Protein 3BW6 (pdb70)

Foldseek 3Di:
DFKAWFKKFKWFADQVWTATAEMDGDCVVDDPVCPVVVVVCVVVVQRVVSNVDDAQDWDWDDDPQWIWTKHHHPLGMMMIIIIGPPRDDVVVVVVRVVVVVVLCVQAPCVRPVDDPHYDPSSYDPCVVVVNVVPTPD

Structure (mmCIF, N/CA/C/O backbone):
data_3BW6
#
_entry.id   3BW6
#
_cell.length_a   78.890
_cell.length_b   78.890
_cell.length_c   64.660
_cell.angle_alpha   90.00
_cell.angle_beta   90.00
_cell.angle_gamma   120.00
#
_symmetry.space_group_name_H-M   'P 32 2 1'
#
loop_
_entity.id
_entity.type
_entity.pdbx_description
1 polymer 'Synaptobrevin homolog YKT6'
2 non-polymer 'SULFATE ION'
3 water water
#
loop_
_atom_site.group_PDB
_atom_site.id
_atom_site.type_symbol
_atom_site.label_atom_id
_atom_site.label_alt_id
_atom_site.label_comp_id
_atom_site.label_asym_id
_atom_site.label_entity_id
_atom_site.label_seq_id
_atom_site.pdbx_PDB_ins_code
_atom_site.Cartn_x
_atom_site.Cartn_y
_atom_site.Cartn_z
_atom_site.occupancy
_atom_site.B_iso_or_equiv
_atom_site.auth_seq_id
_atom_site.auth_comp_id
_atom_site.auth_asym_id
_atom_site.auth_atom_id
_atom_site.pdbx_PDB_model_num
ATOM 1 N N . MET A 1 3 ? -5.916 21.750 -16.208 1.00 90.96 -1 MET A N 1
ATOM 2 C CA . MET A 1 3 ? -7.344 21.555 -15.818 1.00 91.61 -1 MET A CA 1
ATOM 3 C C . MET A 1 3 ? -7.619 21.797 -14.332 1.00 90.45 -1 MET A C 1
ATOM 4 O O . MET A 1 3 ? -8.092 22.870 -13.949 1.00 90.79 -1 MET A O 1
ATOM 9 N N . ALA A 1 4 ? -7.330 20.792 -13.506 1.00 88.63 0 ALA A N 1
ATOM 10 C CA . ALA A 1 4 ? -7.548 20.874 -12.060 1.00 86.91 0 ALA A CA 1
ATOM 11 C C . ALA A 1 4 ? -6.516 21.783 -11.382 1.00 85.17 0 ALA A C 1
ATOM 12 O O . ALA A 1 4 ? -5.480 21.309 -10.921 1.00 86.14 0 ALA A O 1
ATOM 14 N N . MET A 1 5 ? -6.811 23.082 -11.321 1.00 82.16 1 MET A N 1
ATOM 15 C CA . MET A 1 5 ? -5.917 24.067 -10.705 1.00 78.37 1 MET A CA 1
ATOM 16 C C . MET A 1 5 ? -6.132 24.111 -9.195 1.00 74.96 1 MET A C 1
ATOM 17 O O . MET A 1 5 ? -7.030 24.790 -8.690 1.00 73.04 1 MET A O 1
ATOM 22 N N . ARG A 1 6 ? -5.286 23.371 -8.486 1.00 71.78 2 ARG A N 1
ATOM 23 C CA . ARG A 1 6 ? -5.382 23.243 -7.044 1.00 69.82 2 ARG A CA 1
ATOM 24 C C . ARG A 1 6 ? -4.410 24.119 -6.255 1.00 66.61 2 ARG A C 1
ATOM 25 O O . ARG A 1 6 ? -3.443 24.674 -6.791 1.00 64.06 2 ARG A O 1
ATOM 33 N N . ILE A 1 7 ? -4.709 24.237 -4.967 1.00 62.50 3 ILE A N 1
ATOM 34 C CA . ILE A 1 7 ? -3.917 24.990 -4.017 1.00 59.04 3 ILE A CA 1
ATOM 35 C C . ILE A 1 7 ? -3.560 23.917 -3.017 1.00 57.81 3 ILE A C 1
ATOM 36 O O . ILE A 1 7 ? -4.446 23.291 -2.447 1.00 58.81 3 ILE A O 1
ATOM 41 N N . TYR A 1 8 ? -2.270 23.685 -2.821 1.00 56.77 4 TYR A N 1
ATOM 42 C CA . TYR A 1 8 ? -1.838 22.659 -1.894 1.00 54.16 4 TYR A CA 1
ATOM 43 C C . TYR A 1 8 ? -1.414 23.252 -0.563 1.00 53.54 4 TYR A C 1
ATOM 44 O O . TYR A 1 8 ? -1.336 22.547 0.446 1.00 54.06 4 TYR A O 1
ATOM 53 N N . TYR A 1 9 ? -1.158 24.555 -0.553 1.00 52.06 5 TYR A N 1
ATOM 54 C CA . TYR A 1 9 ? -0.716 25.208 0.670 1.00 49.01 5 TYR A CA 1
ATOM 55 C C . TYR A 1 9 ? -0.909 26.710 0.675 1.00 47.36 5 TYR A C 1
ATOM 56 O O . TYR A 1 9 ? -0.822 27.375 -0.358 1.00 47.18 5 TYR A O 1
ATOM 65 N N . ILE A 1 10 ? -1.167 27.224 1.869 1.00 46.31 6 ILE A N 1
ATOM 66 C CA . ILE A 1 10 ? -1.338 28.643 2.107 1.00 44.77 6 ILE A CA 1
ATOM 67 C C . ILE A 1 10 ? -0.704 28.909 3.467 1.00 44.23 6 ILE A C 1
ATOM 68 O O . ILE A 1 10 ? -0.994 28.205 4.431 1.00 44.12 6 ILE A O 1
ATOM 73 N N . GLY A 1 11 ? 0.162 29.913 3.550 1.00 43.47 7 GLY A N 1
ATOM 74 C CA . GLY A 1 11 ? 0.785 30.214 4.825 1.00 42.68 7 GLY A CA 1
ATOM 75 C C . GLY A 1 11 ? 1.162 31.671 5.038 1.00 41.56 7 GLY A C 1
ATOM 76 O O . GLY A 1 11 ? 1.415 32.413 4.082 1.00 40.38 7 GLY A O 1
ATOM 77 N N . VAL A 1 12 ? 1.188 32.080 6.305 1.00 39.61 8 VAL A N 1
ATOM 78 C CA . VAL A 1 12 ? 1.560 33.445 6.662 1.00 39.95 8 VAL A CA 1
ATOM 79 C C . VAL A 1 12 ? 2.795 33.360 7.529 1.00 40.66 8 VAL A C 1
ATOM 80 O O . VAL A 1 12 ? 2.799 32.677 8.551 1.00 43.47 8 VAL A O 1
ATOM 84 N N . PHE A 1 13 ? 3.841 34.051 7.095 1.00 40.35 9 PHE A N 1
ATOM 85 C CA . PHE A 1 13 ? 5.117 34.060 7.784 1.00 39.60 9 PHE A CA 1
ATOM 86 C C . PHE A 1 13 ? 5.447 35.449 8.259 1.00 40.31 9 PHE A C 1
ATOM 87 O O . PHE A 1 13 ? 4.860 36.426 7.805 1.00 40.51 9 PHE A O 1
ATOM 95 N N . ARG A 1 14 ? 6.386 35.533 9.188 1.00 42.59 10 ARG A N 1
ATOM 96 C CA . ARG A 1 14 ? 6.856 36.828 9.639 1.00 44.81 10 ARG A CA 1
ATOM 97 C C . ARG A 1 14 ? 8.232 36.935 8.991 1.00 46.83 10 ARG A C 1
ATOM 98 O O . ARG A 1 14 ? 9.091 36.080 9.210 1.00 46.18 10 ARG A O 1
ATOM 106 N N . SER A 1 15 ? 8.440 37.956 8.174 1.00 50.15 11 SER A N 1
ATOM 107 C CA . SER A 1 15 ? 9.736 38.115 7.551 1.00 54.91 11 SER A CA 1
ATOM 108 C C . SER A 1 15 ? 10.672 38.452 8.695 1.00 59.10 11 SER A C 1
ATOM 109 O O . SER A 1 15 ? 10.474 39.440 9.408 1.00 59.62 11 SER A O 1
ATOM 112 N N . GLY A 1 16 ? 11.669 37.603 8.893 1.00 63.01 12 GLY A N 1
ATOM 113 C CA . GLY A 1 16 ? 12.615 37.836 9.961 1.00 68.19 12 GLY A CA 1
ATOM 114 C C . GLY A 1 16 ? 13.992 38.002 9.366 1.00 70.15 12 GLY A C 1
ATOM 115 O O . GLY A 1 16 ? 14.130 38.253 8.168 1.00 71.03 12 GLY A O 1
ATOM 116 N N . GLY A 1 17 ? 15.014 37.869 10.204 1.00 71.41 13 GLY A N 1
ATOM 117 C CA . GLY A 1 17 ? 16.374 38.000 9.723 1.00 72.64 13 GLY A CA 1
ATOM 118 C C . GLY A 1 17 ? 16.922 36.653 9.296 1.00 73.22 13 GLY A C 1
ATOM 119 O O . GLY A 1 17 ? 17.139 36.403 8.105 1.00 73.74 13 GLY A O 1
ATOM 120 N N . GLU A 1 18 ? 17.143 35.779 10.271 1.00 72.63 14 GLU A N 1
ATOM 121 C CA . GLU A 1 18 ? 17.671 34.456 9.987 1.00 73.67 14 GLU A CA 1
ATOM 122 C C . GLU A 1 18 ? 16.838 33.839 8.874 1.00 72.24 14 GLU A C 1
ATOM 123 O O . GLU A 1 18 ? 17.317 33.576 7.763 1.00 72.06 14 GLU A O 1
ATOM 129 N N . LYS A 1 19 ? 15.570 33.620 9.187 1.00 69.04 15 LYS A N 1
ATOM 130 C CA . LYS A 1 19 ? 14.658 33.037 8.233 1.00 64.72 15 LYS A CA 1
ATOM 131 C C . LYS A 1 19 ? 13.243 33.292 8.711 1.00 61.13 15 LYS A C 1
ATOM 132 O O . LYS A 1 19 ? 13.016 33.447 9.904 1.00 60.31 15 LYS A O 1
ATOM 138 N N . ALA A 1 20 ? 12.302 33.364 7.777 1.00 57.15 16 ALA A N 1
ATOM 139 C CA . ALA A 1 20 ? 10.906 33.623 8.107 1.00 52.83 16 ALA A CA 1
ATOM 140 C C . ALA A 1 20 ? 10.323 32.592 9.073 1.00 49.68 16 ALA A C 1
ATOM 141 O O . ALA A 1 20 ? 10.690 31.418 9.042 1.00 49.01 16 ALA A O 1
ATOM 143 N N . LEU A 1 21 ? 9.419 33.048 9.935 1.00 48.15 17 LEU A N 1
ATOM 144 C CA . LEU A 1 21 ? 8.752 32.186 10.908 1.00 46.28 17 LEU A CA 1
ATOM 145 C C . LEU A 1 21 ? 7.319 31.939 10.442 1.00 45.64 17 LEU A C 1
ATOM 146 O O . LEU A 1 21 ? 6.543 32.883 10.312 1.00 45.68 17 LEU A O 1
ATOM 151 N N . GLU A 1 22 ? 6.963 30.683 10.193 1.00 45.51 18 GLU A N 1
ATOM 152 C CA . GLU A 1 22 ? 5.602 30.370 9.755 1.00 47.40 18 GLU A CA 1
ATOM 153 C C . GLU A 1 22 ? 4.649 30.588 10.924 1.00 47.96 18 GLU A C 1
ATOM 154 O O . GLU A 1 22 ? 4.746 29.897 11.934 1.00 50.92 18 GLU A O 1
ATOM 160 N N . LEU A 1 23 ? 3.726 31.538 10.805 1.00 46.93 19 LEU A N 1
ATOM 161 C CA . LEU A 1 23 ? 2.803 31.799 11.904 1.00 45.02 19 LEU A CA 1
ATOM 162 C C . LEU A 1 23 ? 1.515 31.017 11.796 1.00 45.54 19 LEU A C 1
ATOM 163 O O . LEU A 1 23 ? 0.948 30.622 12.808 1.00 44.86 19 LEU A O 1
ATOM 168 N N . SER A 1 24 ? 1.051 30.792 10.571 1.00 47.37 20 SER A N 1
ATOM 169 C CA . SER A 1 24 ? -0.209 30.084 10.364 1.00 47.94 20 SER A CA 1
ATOM 170 C C . SER A 1 24 ? -0.189 29.416 9.004 1.00 49.24 20 SER A C 1
ATOM 171 O O . SER A 1 24 ? 0.248 30.010 8.025 1.00 50.04 20 SER A O 1
ATOM 174 N N . GLU A 1 25 ? -0.673 28.182 8.944 1.00 53.47 21 GLU A N 1
ATOM 175 C CA . GLU A 1 25 ? -0.662 27.432 7.699 1.00 56.63 21 GLU A CA 1
ATOM 176 C C . GLU A 1 25 ? -1.803 26.427 7.550 1.00 57.93 21 GLU A C 1
ATOM 177 O O . GLU A 1 25 ? -2.457 26.060 8.527 1.00 59.78 21 GLU A O 1
ATOM 183 N N . VAL A 1 26 ? -2.030 26.001 6.309 1.00 58.71 22 VAL A N 1
ATOM 184 C CA . VAL A 1 26 ? -3.032 24.995 5.954 1.00 58.71 22 VAL A CA 1
ATOM 185 C C . VAL A 1 26 ? -2.596 24.372 4.635 1.00 58.65 22 VAL A C 1
ATOM 186 O O . VAL A 1 26 ? -1.978 25.030 3.797 1.00 56.46 22 VAL A O 1
ATOM 190 N N . LYS A 1 27 ? -2.930 23.102 4.455 1.00 60.75 23 LYS A N 1
ATOM 191 C CA . LYS A 1 27 ? -2.560 22.385 3.245 1.00 63.22 23 LYS A CA 1
ATOM 192 C C . LYS A 1 27 ? -3.729 21.560 2.727 1.00 64.11 23 LYS A C 1
ATOM 193 O O . LYS A 1 27 ? -4.735 21.380 3.409 1.00 63.40 23 LYS A O 1
ATOM 199 N N . ASP A 1 28 ? -3.583 21.062 1.509 1.00 65.78 24 ASP A N 1
ATOM 200 C CA . ASP A 1 28 ? -4.592 20.204 0.916 1.00 67.63 24 ASP A CA 1
ATOM 201 C C . ASP A 1 28 ? -3.827 19.120 0.185 1.00 68.08 24 ASP A C 1
ATOM 202 O O . ASP A 1 28 ? -3.498 19.255 -0.998 1.00 67.44 24 ASP A O 1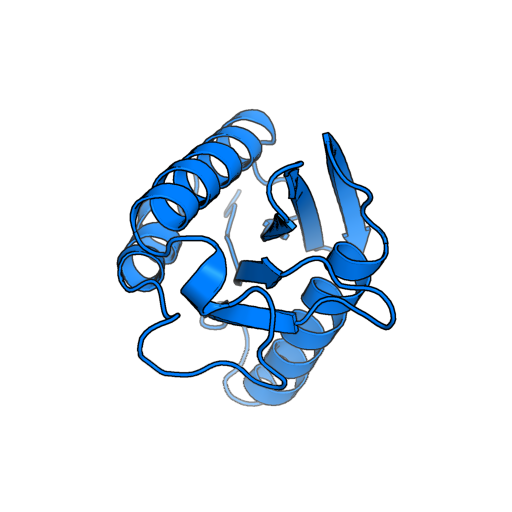
ATOM 207 N N . LEU A 1 29 ? -3.532 18.044 0.900 1.00 68.62 25 LEU A N 1
ATOM 208 C CA . LEU A 1 29 ? -2.788 16.951 0.305 1.00 71.01 25 LEU A CA 1
ATOM 209 C C . LEU A 1 29 ? -3.707 15.806 -0.138 1.00 72.81 25 LEU A C 1
ATOM 210 O O . LEU A 1 29 ? -3.252 14.682 -0.362 1.00 72.92 25 LEU A O 1
ATOM 215 N N . SER A 1 30 ? -4.997 16.107 -0.286 1.00 75.03 26 SER A N 1
ATOM 216 C CA . SER A 1 30 ? -5.987 15.111 -0.710 1.00 77.56 26 SER A CA 1
ATOM 217 C C . SER A 1 30 ? -5.813 14.747 -2.185 1.00 79.25 26 SER A C 1
ATOM 218 O O . SER A 1 30 ? -6.539 13.913 -2.726 1.00 79.52 26 SER A O 1
ATOM 221 N N . GLN A 1 31 ? -4.840 15.385 -2.823 1.00 81.98 27 GLN A N 1
ATOM 222 C CA . GLN A 1 31 ? -4.535 15.153 -4.227 1.00 84.01 27 GLN A CA 1
ATOM 223 C C . GLN A 1 31 ? -3.436 14.077 -4.355 1.00 85.00 27 GLN A C 1
ATOM 224 O O . GLN A 1 31 ? -3.159 13.591 -5.454 1.00 84.89 27 GLN A O 1
ATOM 230 N N . PHE A 1 32 ? -2.816 13.715 -3.227 1.00 85.45 28 PHE A N 1
ATOM 231 C CA . PHE A 1 32 ? -1.739 12.714 -3.195 1.00 85.26 28 PHE A CA 1
ATOM 232 C C . PHE A 1 32 ? -2.142 11.419 -2.462 1.00 86.07 28 PHE A C 1
ATOM 233 O O . PHE A 1 32 ? -3.221 11.336 -1.873 1.00 85.55 28 PHE A O 1
ATOM 241 N N . GLY A 1 33 ? -1.266 10.413 -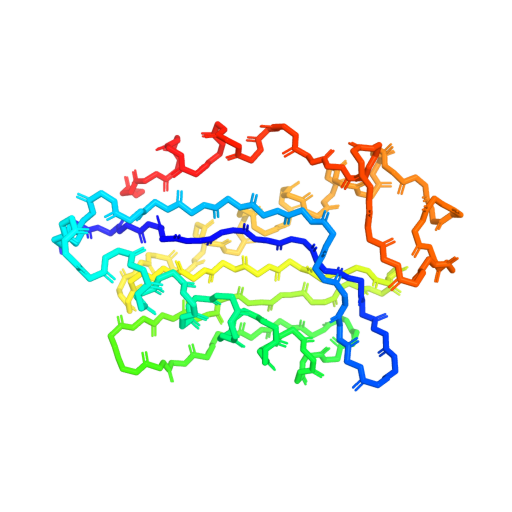2.503 1.00 87.14 29 GLY A N 1
ATOM 242 C CA . GLY A 1 33 ? -1.545 9.147 -1.840 1.00 88.10 29 GLY A CA 1
ATOM 243 C C . GLY A 1 33 ? -1.374 9.266 -0.339 1.00 88.78 29 GLY A C 1
ATOM 244 O O . GLY A 1 33 ? -0.508 10.006 0.124 1.00 89.13 29 GLY A O 1
ATOM 245 N N . PHE A 1 34 ? -2.196 8.536 0.415 1.00 89.68 30 PHE A N 1
ATOM 246 C CA . PHE A 1 34 ? -2.162 8.561 1.883 1.00 91.01 30 PHE A CA 1
ATOM 247 C C . PHE A 1 34 ? -0.760 8.212 2.391 1.00 90.72 30 PHE A C 1
ATOM 248 O O . PHE A 1 34 ? -0.315 8.680 3.449 1.00 89.80 30 PHE A O 1
ATOM 256 N N . PHE A 1 35 ? -0.077 7.389 1.599 1.00 90.82 31 PHE A N 1
ATOM 257 C CA . PHE A 1 35 ? 1.275 6.914 1.880 1.00 90.73 31 PHE A CA 1
ATOM 258 C C . PHE A 1 35 ? 2.370 7.997 1.841 1.00 89.61 31 PHE A C 1
ATOM 259 O O . PHE A 1 35 ? 3.296 7.984 2.660 1.00 89.54 31 PHE A O 1
ATOM 267 N N . GLU A 1 36 ? 2.251 8.937 0.906 1.00 88.12 32 GLU A N 1
ATOM 268 C CA . GLU A 1 36 ? 3.236 10.006 0.746 1.00 86.51 32 GLU A CA 1
ATOM 269 C C . GLU A 1 36 ? 2.830 11.374 1.286 1.00 85.91 32 GLU A C 1
ATOM 270 O O . GLU A 1 36 ? 3.604 12.328 1.209 1.00 86.02 32 GLU A O 1
ATOM 276 N N . ARG A 1 37 ? 1.623 11.471 1.831 1.00 85.66 33 ARG A N 1
ATOM 277 C CA . ARG A 1 37 ? 1.134 12.729 2.378 1.00 84.9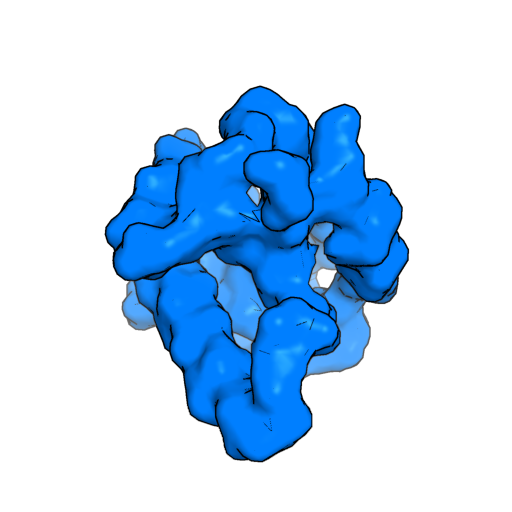7 33 ARG A CA 1
ATOM 278 C C . ARG A 1 37 ? 1.974 13.177 3.565 1.00 85.03 33 ARG A C 1
ATOM 279 O O . ARG A 1 37 ? 1.647 14.152 4.245 1.00 86.24 33 ARG A O 1
ATOM 287 N N . SER A 1 38 ? 3.059 12.459 3.816 1.00 84.29 34 SER A N 1
ATOM 288 C CA . SER A 1 38 ? 3.945 12.801 4.916 1.00 83.21 34 SER A CA 1
ATOM 289 C C . SER A 1 38 ? 5.134 13.542 4.341 1.00 82.09 34 SER A C 1
ATOM 290 O O . SER A 1 38 ? 5.543 14.594 4.839 1.00 81.56 34 SER A O 1
ATOM 293 N N . SER A 1 39 ? 5.687 12.976 3.278 1.00 80.81 35 SER A N 1
ATOM 294 C CA . SER A 1 39 ? 6.831 13.577 2.634 1.00 79.67 35 SER A CA 1
ATOM 295 C C . SER A 1 39 ? 6.375 14.794 1.838 1.00 78.11 35 SER A C 1
ATOM 296 O O . SER A 1 39 ? 7.053 15.821 1.809 1.00 78.35 35 SER A O 1
ATOM 299 N N . VAL A 1 40 ? 5.216 14.684 1.202 1.00 75.15 36 VAL A N 1
ATOM 300 C CA . VAL A 1 40 ? 4.705 15.790 0.418 1.00 72.74 36 VAL A CA 1
ATOM 301 C C . VAL A 1 40 ? 4.460 16.993 1.321 1.00 71.83 36 VAL A C 1
ATOM 302 O O . VAL A 1 40 ? 4.775 18.128 0.958 1.00 70.45 36 VAL A O 1
ATOM 306 N N . GLY A 1 41 ? 3.914 16.738 2.506 1.00 70.60 37 GLY A N 1
ATOM 307 C CA . GLY A 1 41 ? 3.661 17.814 3.446 1.00 69.64 37 GLY A CA 1
ATOM 308 C C . GLY A 1 41 ? 4.957 18.495 3.850 1.00 69.37 37 GLY A C 1
ATOM 309 O O . GLY A 1 41 ? 5.059 19.723 3.817 1.00 70.21 37 GLY A O 1
ATOM 310 N N . GLN A 1 42 ? 5.949 17.689 4.226 1.00 68.16 38 GLN A N 1
ATOM 311 C CA . GLN A 1 42 ? 7.260 18.185 4.643 1.00 66.34 38 GLN A CA 1
ATOM 312 C C . GLN A 1 42 ? 7.871 19.103 3.579 1.00 64.84 38 GLN A C 1
ATOM 313 O O . GLN A 1 42 ? 8.460 20.135 3.902 1.00 64.20 38 GLN A O 1
ATOM 319 N N . PHE A 1 43 ? 7.727 18.708 2.315 1.00 62.13 39 PHE A N 1
ATOM 320 C CA . PHE A 1 43 ? 8.244 19.464 1.179 1.00 60.07 39 PHE A CA 1
ATOM 321 C C . PHE A 1 43 ? 7.601 20.833 1.119 1.00 60.42 39 PHE A C 1
ATOM 322 O O . PHE A 1 43 ? 8.265 21.846 0.888 1.00 60.81 39 PHE A O 1
ATOM 330 N N . MET A 1 44 ? 6.285 20.834 1.291 1.00 59.34 40 MET A N 1
ATOM 331 C CA . MET A 1 44 ? 5.486 22.046 1.255 1.00 57.18 40 MET A CA 1
ATOM 332 C C . MET A 1 44 ? 6.022 23.046 2.291 1.00 56.26 40 MET A C 1
ATOM 333 O O . MET A 1 44 ? 6.375 24.176 1.951 1.00 55.80 40 MET A O 1
ATOM 338 N N . THR A 1 45 ? 6.090 22.607 3.547 1.00 53.63 41 THR A N 1
ATOM 339 C CA . THR A 1 45 ? 6.580 23.418 4.662 1.00 51.26 41 THR A CA 1
ATOM 340 C C . THR A 1 45 ? 7.961 24.008 4.364 1.00 50.98 41 THR A C 1
ATOM 341 O O . THR A 1 45 ? 8.185 25.212 4.530 1.00 50.07 41 THR A O 1
ATOM 345 N N . PHE A 1 46 ? 8.878 23.153 3.922 1.00 49.70 42 PHE A N 1
ATOM 346 C CA . PHE A 1 46 ? 10.231 23.582 3.605 1.00 48.36 42 PHE A CA 1
ATOM 347 C C . PHE A 1 46 ? 10.223 24.521 2.404 1.00 48.24 42 PHE A C 1
ATOM 348 O O . PHE A 1 46 ? 10.909 25.543 2.402 1.00 48.37 42 PHE A O 1
ATOM 356 N N . PHE A 1 47 ? 9.445 24.177 1.383 1.00 47.18 43 PHE A N 1
ATOM 357 C CA . PHE A 1 47 ? 9.361 25.010 0.187 1.00 45.36 43 PHE A CA 1
ATOM 358 C C . PHE A 1 47 ? 8.816 26.396 0.544 1.00 46.43 43 PHE A C 1
ATOM 359 O O . PHE A 1 47 ? 9.383 27.420 0.145 1.00 46.93 43 PHE A O 1
ATOM 367 N N . ALA A 1 48 ? 7.716 26.415 1.297 1.00 46.52 44 ALA A N 1
ATOM 368 C CA . ALA A 1 48 ? 7.073 27.656 1.729 1.00 46.17 44 ALA A CA 1
ATOM 369 C C . ALA A 1 48 ? 8.045 28.572 2.473 1.00 46.98 44 ALA A C 1
ATOM 370 O O . ALA A 1 48 ? 8.163 29.761 2.162 1.00 45.82 44 ALA A O 1
ATOM 372 N N . GLU A 1 49 ? 8.740 28.002 3.454 1.00 47.15 45 GLU A N 1
ATOM 373 C CA . GLU A 1 49 ? 9.714 28.736 4.251 1.00 47.13 45 GLU A CA 1
ATOM 374 C C . GLU A 1 49 ? 10.861 29.244 3.374 1.00 45.96 45 GLU A C 1
ATOM 375 O O . GLU A 1 49 ? 11.285 30.393 3.489 1.00 46.72 45 GLU A O 1
ATOM 381 N N . THR A 1 50 ? 11.354 28.393 2.488 1.00 43.42 46 THR A N 1
ATOM 382 C CA . THR A 1 50 ? 12.442 28.791 1.624 1.00 42.70 46 THR A CA 1
ATOM 383 C C . THR A 1 50 ? 12.088 29.995 0.764 1.00 42.94 46 THR A C 1
ATOM 384 O O . THR A 1 50 ? 12.885 30.920 0.633 1.00 43.35 46 THR A O 1
ATOM 388 N N . VAL A 1 51 ? 10.893 30.007 0.191 1.00 42.38 47 VAL A N 1
ATOM 389 C CA . VAL A 1 51 ? 10.522 31.128 -0.647 1.00 42.17 47 VAL A CA 1
ATOM 390 C C . VAL A 1 51 ? 10.112 32.344 0.173 1.00 42.91 47 VAL A C 1
ATOM 391 O O . VAL A 1 51 ? 10.115 33.469 -0.333 1.00 42.27 47 VAL A O 1
ATOM 395 N N . ALA A 1 52 ? 9.764 32.132 1.437 1.00 42.56 48 ALA A N 1
ATOM 396 C CA . ALA A 1 52 ? 9.392 33.262 2.281 1.00 43.98 48 ALA A CA 1
ATOM 397 C C . ALA A 1 52 ? 10.662 34.002 2.708 1.00 44.78 48 ALA A C 1
ATOM 398 O O . ALA A 1 52 ? 10.668 35.229 2.807 1.00 46.42 48 ALA A O 1
ATOM 400 N N . SER A 1 53 ? 11.739 33.256 2.946 1.00 44.32 49 SER A N 1
ATOM 401 C CA . SER A 1 53 ? 13.004 33.856 3.379 1.00 44.43 49 SER A CA 1
ATOM 402 C C . SER A 1 53 ? 13.731 34.565 2.247 1.00 46.13 49 SER A C 1
ATOM 403 O O . SER A 1 53 ? 14.464 35.529 2.471 1.00 47.01 49 SER A O 1
ATOM 406 N N . ARG A 1 54 ? 13.513 34.073 1.035 1.00 45.67 50 ARG A N 1
ATOM 407 C CA . ARG A 1 54 ? 14.124 34.624 -0.151 1.00 46.04 50 ARG A CA 1
ATOM 408 C C . ARG A 1 54 ? 13.498 35.973 -0.501 1.00 45.99 50 ARG A C 1
ATOM 409 O O . ARG A 1 54 ? 14.161 36.847 -1.052 1.00 47.03 50 ARG A O 1
ATOM 417 N N . THR A 1 55 ? 12.227 36.146 -0.150 1.00 44.67 51 THR A N 1
ATOM 418 C CA . THR A 1 55 ? 11.490 37.357 -0.497 1.00 42.91 51 THR A CA 1
ATOM 419 C C . THR A 1 55 ? 11.636 38.598 0.378 1.00 44.05 51 THR A C 1
ATOM 420 O O . THR A 1 55 ? 11.325 38.587 1.571 1.00 43.79 51 THR A O 1
ATOM 424 N N . GLY A 1 56 ? 12.077 39.685 -0.252 1.00 44.69 52 GLY A N 1
ATOM 425 C CA . GLY A 1 56 ? 12.262 40.947 0.449 1.00 44.88 52 GLY A CA 1
ATOM 426 C C . GLY A 1 56 ? 10.963 41.699 0.675 1.00 46.57 52 GLY A C 1
ATOM 427 O O . GLY A 1 56 ? 9.923 41.353 0.119 1.00 47.42 52 GLY A O 1
ATOM 428 N N . ALA A 1 57 ? 11.024 42.741 1.491 1.00 45.94 53 ALA A N 1
ATOM 429 C CA . ALA A 1 57 ? 9.848 43.536 1.803 1.00 46.84 53 ALA A CA 1
ATOM 430 C C . ALA A 1 57 ? 9.334 44.305 0.596 1.00 48.04 53 ALA A C 1
ATOM 431 O O . ALA A 1 57 ? 10.097 44.989 -0.082 1.00 50.64 53 ALA A O 1
ATOM 433 N N . GLY A 1 58 ? 8.033 44.202 0.336 1.00 47.34 54 GLY A N 1
ATOM 434 C CA . GLY A 1 58 ? 7.448 44.904 -0.791 1.00 45.26 54 GLY A CA 1
ATOM 435 C C . GLY A 1 58 ? 7.647 44.150 -2.087 1.00 44.55 54 GLY A C 1
ATOM 436 O O . GLY A 1 58 ? 7.257 44.638 -3.146 1.00 45.53 54 GLY A O 1
ATOM 437 N N . GLN A 1 59 ? 8.246 42.963 -1.988 1.00 43.47 55 GLN A N 1
ATOM 438 C CA . GLN A 1 59 ? 8.520 42.107 -3.142 1.00 44.73 55 GLN A CA 1
ATOM 439 C C . GLN A 1 59 ? 7.493 40.988 -3.325 1.00 43.99 55 GLN A C 1
ATOM 440 O O . GLN A 1 59 ? 7.081 40.330 -2.364 1.00 44.57 55 GLN A O 1
ATOM 446 N N . ARG A 1 60 ? 7.095 40.793 -4.578 1.00 42.52 56 ARG A N 1
ATOM 447 C CA . ARG A 1 60 ? 6.143 39.763 -4.965 1.00 43.46 56 ARG A CA 1
ATOM 448 C C . ARG A 1 60 ? 6.802 38.910 -6.044 1.00 44.04 56 ARG A C 1
ATOM 449 O O . ARG A 1 60 ? 7.338 39.440 -7.016 1.00 43.48 56 ARG A O 1
ATOM 457 N N . GLN A 1 61 ? 6.762 37.595 -5.871 1.00 43.62 57 GLN A N 1
ATOM 458 C CA . GLN A 1 61 ? 7.341 36.701 -6.846 1.00 44.50 57 GLN A CA 1
ATOM 459 C C . GLN A 1 61 ? 6.671 35.337 -6.817 1.00 44.74 57 GLN A C 1
ATOM 460 O O . GLN A 1 61 ? 5.978 34.989 -5.855 1.00 43.83 57 GLN A O 1
ATOM 466 N N . SER A 1 62 ? 6.888 34.582 -7.895 1.00 46.10 58 SER A N 1
ATOM 467 C CA . SER A 1 62 ? 6.337 33.240 -8.083 1.00 45.93 58 SER A CA 1
ATOM 468 C C . SER A 1 62 ? 7.472 32.287 -8.446 1.00 46.88 58 SER A C 1
ATOM 469 O O . SER A 1 62 ? 7.986 32.321 -9.560 1.00 46.93 58 SER A O 1
ATOM 472 N N . ILE A 1 63 ? 7.857 31.431 -7.511 1.00 49.01 59 ILE A N 1
ATOM 473 C CA . ILE A 1 63 ? 8.943 30.503 -7.768 1.00 49.98 59 ILE A CA 1
ATOM 474 C C . ILE A 1 63 ? 8.454 29.150 -8.249 1.00 52.60 59 ILE A C 1
ATOM 475 O O . ILE A 1 63 ? 7.566 28.546 -7.648 1.00 52.80 59 ILE A O 1
ATOM 480 N N . GLU A 1 64 ? 9.047 28.684 -9.343 1.00 55.81 60 GLU A N 1
ATOM 481 C CA . GLU A 1 64 ? 8.697 27.396 -9.919 1.00 58.25 60 GLU A CA 1
ATOM 482 C C . GLU A 1 64 ? 9.568 26.293 -9.349 1.00 57.63 60 GLU A C 1
ATOM 483 O O . GLU A 1 64 ? 10.794 26.376 -9.383 1.00 58.46 60 GLU A O 1
ATOM 489 N N . GLU A 1 65 ? 8.925 25.258 -8.828 1.00 56.78 61 GLU A N 1
ATOM 490 C CA . GLU A 1 65 ? 9.639 24.131 -8.266 1.00 55.52 61 GLU A CA 1
ATOM 491 C C . GLU A 1 65 ? 8.964 22.844 -8.697 1.00 56.91 61 GLU A C 1
ATOM 492 O O . GLU A 1 65 ? 7.968 22.420 -8.112 1.00 54.84 61 GLU A O 1
ATOM 498 N N . GLY A 1 66 ? 9.518 22.217 -9.729 1.00 59.45 62 GLY A N 1
ATOM 499 C CA . GLY A 1 66 ? 8.932 20.988 -10.224 1.00 61.96 62 GLY A CA 1
ATOM 500 C C . GLY A 1 66 ? 7.613 21.328 -10.888 1.00 63.17 62 GLY A C 1
ATOM 501 O O . GLY A 1 66 ? 7.575 22.098 -11.852 1.00 61.94 62 GLY A O 1
ATOM 502 N N . ASN A 1 67 ? 6.527 20.769 -10.368 1.00 63.47 63 ASN A N 1
ATOM 503 C CA . ASN A 1 67 ? 5.210 21.034 -10.934 1.00 64.86 63 ASN A CA 1
ATOM 504 C C . ASN A 1 67 ? 4.417 22.062 -10.128 1.00 63.12 63 ASN A C 1
ATOM 505 O O . ASN A 1 67 ? 3.300 22.431 -10.491 1.00 62.56 63 ASN A O 1
ATOM 510 N N . TYR A 1 68 ? 5.014 22.542 -9.046 1.00 61.21 64 TYR A N 1
ATOM 511 C CA . TYR A 1 68 ? 4.346 23.512 -8.203 1.00 58.96 64 TYR A CA 1
ATOM 512 C C . TYR A 1 68 ? 4.888 24.913 -8.424 1.00 56.98 64 TYR A C 1
ATOM 513 O O . TYR A 1 68 ? 5.934 25.098 -9.048 1.00 55.81 64 TYR A O 1
ATOM 522 N N . ILE A 1 69 ? 4.146 25.898 -7.927 1.00 55.53 65 ILE A N 1
ATOM 523 C CA . ILE A 1 69 ? 4.559 27.292 -7.990 1.00 52.66 65 ILE A CA 1
ATOM 524 C C . ILE A 1 69 ? 4.301 27.914 -6.637 1.00 50.48 65 ILE A C 1
ATOM 525 O O . ILE A 1 69 ? 3.250 27.706 -6.028 1.00 48.74 65 ILE A O 1
ATOM 530 N N . GLY A 1 70 ? 5.292 28.664 -6.172 1.00 49.40 66 GLY A N 1
ATOM 531 C CA . GLY A 1 70 ? 5.193 29.330 -4.897 1.00 46.02 66 GLY A CA 1
ATOM 532 C C . GLY A 1 70 ? 5.003 30.812 -5.103 1.00 46.11 66 GLY A C 1
ATOM 533 O O . GLY A 1 70 ? 5.941 31.544 -5.441 1.00 47.07 66 GLY A O 1
ATOM 534 N N . HIS A 1 71 ? 3.763 31.248 -4.927 1.00 44.72 67 HIS A N 1
ATOM 535 C CA . HIS A 1 71 ? 3.417 32.655 -5.061 1.00 43.75 67 HIS A CA 1
ATOM 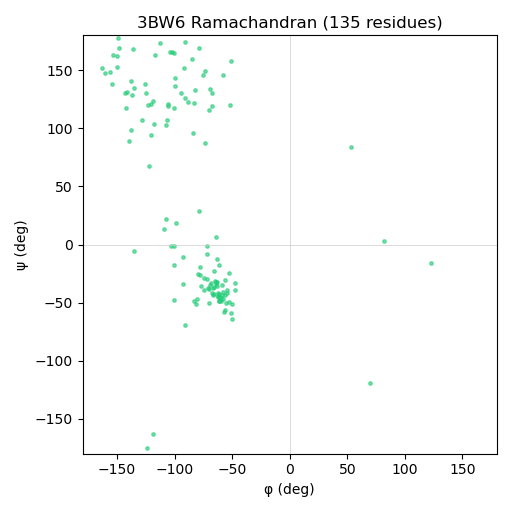536 C C . HIS A 1 71 ? 3.650 33.235 -3.677 1.00 43.33 67 HIS A C 1
ATOM 537 O O . HIS A 1 71 ? 3.075 32.777 -2.686 1.00 42.06 67 HIS A O 1
ATOM 544 N N . VAL A 1 72 ? 4.509 34.241 -3.614 1.00 42.50 68 VAL A N 1
ATOM 545 C CA . VAL A 1 72 ? 4.861 34.835 -2.342 1.00 41.23 68 VAL A CA 1
ATOM 546 C C . VAL A 1 72 ? 4.929 36.345 -2.411 1.00 42.41 68 VAL A C 1
ATOM 547 O O . VAL A 1 72 ? 5.400 36.913 -3.397 1.00 42.21 68 VAL A O 1
ATOM 551 N N . TYR A 1 73 ? 4.448 36.995 -1.357 1.00 41.50 69 TYR A N 1
ATOM 552 C CA . TYR A 1 73 ? 4.464 38.449 -1.284 1.00 40.20 69 TYR A CA 1
ATOM 553 C C . TYR A 1 73 ? 4.773 38.867 0.157 1.00 40.72 69 TYR A C 1
ATOM 554 O O . TYR A 1 73 ? 4.028 38.560 1.086 1.00 38.73 69 TYR A O 1
ATOM 563 N N . ALA A 1 74 ? 5.896 39.560 0.322 1.00 41.97 70 ALA A N 1
ATOM 564 C CA . ALA A 1 74 ? 6.343 40.029 1.624 1.00 41.16 70 ALA A CA 1
ATOM 565 C C . ALA A 1 74 ? 5.984 41.489 1.752 1.00 42.36 70 ALA A C 1
ATOM 566 O O . ALA A 1 74 ? 6.464 42.336 1.000 1.00 41.21 70 ALA A O 1
ATOM 568 N N . ARG A 1 75 ? 5.133 41.783 2.715 1.00 43.53 71 ARG A N 1
ATOM 569 C CA . ARG A 1 75 ? 4.709 43.144 2.903 1.00 46.73 71 ARG A CA 1
ATOM 570 C C . ARG A 1 75 ? 5.673 43.968 3.770 1.00 48.61 71 ARG A C 1
ATOM 571 O O . ARG A 1 75 ? 6.465 43.417 4.533 1.00 50.25 71 ARG A O 1
ATOM 579 N N . SER A 1 76 ? 5.603 45.290 3.653 1.00 49.20 72 SER A N 1
ATOM 580 C CA . SER A 1 76 ? 6.487 46.171 4.415 1.00 50.93 72 SER A CA 1
ATOM 581 C C . SER A 1 76 ? 6.285 46.083 5.917 1.00 50.18 72 SER A C 1
ATOM 582 O O . SER A 1 76 ? 7.230 46.238 6.688 1.00 50.50 72 SER A O 1
ATOM 585 N N . GLU A 1 77 ? 5.045 45.851 6.326 1.00 48.32 73 GLU A N 1
ATOM 586 C CA . GLU A 1 77 ? 4.715 45.759 7.731 1.00 46.58 73 GLU A CA 1
ATOM 587 C C . GLU A 1 77 ? 5.436 44.632 8.435 1.00 46.24 73 GLU A C 1
ATOM 588 O O . GLU A 1 77 ? 5.501 44.623 9.658 1.00 45.89 73 GLU A O 1
ATOM 594 N N . GLY A 1 78 ? 5.972 43.675 7.682 1.00 45.39 74 GLY A N 1
ATOM 595 C CA . GLY A 1 78 ? 6.690 42.589 8.328 1.00 44.19 74 GLY A CA 1
ATOM 596 C C . GLY A 1 78 ? 6.249 41.155 8.089 1.00 44.13 74 GLY A C 1
ATOM 597 O O . GLY A 1 78 ? 7.006 40.241 8.399 1.00 44.99 74 GLY A O 1
ATOM 598 N N . ILE A 1 79 ? 5.042 40.939 7.571 1.00 42.91 75 ILE A N 1
ATOM 599 C CA . ILE A 1 79 ? 4.591 39.582 7.308 1.00 42.33 75 ILE A CA 1
ATOM 600 C C . ILE A 1 79 ? 4.697 39.241 5.837 1.00 43.13 75 ILE A C 1
ATOM 601 O O . ILE A 1 79 ? 4.810 40.114 4.968 1.00 42.04 75 ILE A O 1
ATOM 606 N N . CYS A 1 80 ? 4.601 37.949 5.567 1.00 42.71 76 CYS A N 1
ATOM 607 C CA . CYS A 1 80 ? 4.738 37.454 4.223 1.00 41.86 76 CYS A CA 1
ATOM 608 C C . CYS A 1 80 ? 3.755 36.328 3.944 1.00 42.09 76 CYS A C 1
ATOM 609 O O . CYS A 1 80 ? 3.633 35.391 4.734 1.00 42.67 76 CYS A O 1
ATOM 612 N N . GLY A 1 81 ? 3.053 36.436 2.816 1.00 40.95 77 GLY A N 1
ATOM 613 C CA . GLY A 1 81 ? 2.086 35.426 2.428 1.00 38.57 77 GLY A CA 1
ATOM 614 C C . GLY A 1 81 ? 2.669 34.482 1.395 1.00 39.70 77 GLY A C 1
ATOM 615 O O . GLY A 1 81 ? 3.439 34.890 0.532 1.00 40.86 77 GLY A O 1
ATOM 616 N N . VAL A 1 82 ? 2.308 33.209 1.479 1.00 41.05 78 VAL A N 1
ATOM 617 C CA . VAL A 1 82 ? 2.814 32.221 0.537 1.00 41.95 78 VAL A CA 1
ATOM 618 C C . VAL A 1 82 ? 1.725 31.260 0.056 1.00 42.83 78 VAL A C 1
ATOM 619 O O . VAL A 1 82 ? 1.015 30.654 0.861 1.00 41.43 78 VAL A O 1
ATOM 623 N N . LEU A 1 83 ? 1.615 31.117 -1.262 1.00 45.54 79 LEU A N 1
ATOM 624 C CA . LEU A 1 83 ? 0.652 30.209 -1.875 1.00 45.22 79 LEU A CA 1
ATOM 625 C C . LEU A 1 83 ? 1.378 29.229 -2.765 1.00 47.54 79 LEU A C 1
ATOM 626 O O . LEU A 1 83 ? 2.048 29.628 -3.717 1.00 47.23 79 LEU A O 1
ATOM 631 N N . ILE A 1 84 ? 1.253 27.945 -2.455 1.00 49.53 80 ILE A N 1
ATOM 632 C CA . ILE A 1 84 ? 1.874 26.912 -3.271 1.00 51.54 80 ILE A CA 1
ATOM 633 C C . ILE A 1 84 ? 0.744 26.233 -4.037 1.00 54.05 80 ILE A C 1
ATOM 634 O O . ILE A 1 84 ? -0.052 25.480 -3.470 1.00 53.06 80 ILE A O 1
ATOM 639 N N . THR A 1 85 ? 0.692 26.514 -5.335 1.00 56.58 81 THR A N 1
ATOM 640 C CA . THR A 1 85 ? -0.342 25.992 -6.219 1.00 58.10 81 THR A CA 1
ATOM 641 C C . THR A 1 85 ? 0.262 25.251 -7.395 1.00 60.95 81 THR A C 1
ATOM 642 O O . THR A 1 85 ? 1.475 25.079 -7.474 1.00 61.05 81 THR A O 1
ATOM 646 N N . ASP A 1 86 ? -0.600 24.820 -8.311 1.00 64.31 82 ASP A N 1
ATOM 647 C CA . ASP A 1 86 ? -0.148 24.142 -9.514 1.00 66.50 82 ASP A CA 1
ATOM 648 C C . ASP A 1 86 ? 0.473 25.160 -10.439 1.00 67.49 82 ASP A C 1
ATOM 649 O O . ASP A 1 86 ? 0.070 26.329 -10.481 1.00 66.31 82 ASP A O 1
ATOM 654 N N . LYS A 1 87 ? 1.447 24.671 -11.193 1.00 69.52 83 LYS A N 1
ATOM 655 C CA . LYS A 1 87 ? 2.196 25.450 -12.158 1.00 71.74 83 LYS A CA 1
ATOM 656 C C . LYS A 1 87 ? 1.254 26.279 -13.031 1.00 71.56 83 LYS A C 1
ATOM 657 O O . LYS A 1 87 ? 1.589 27.394 -13.439 1.00 72.51 83 LYS A O 1
ATOM 663 N N . GLU A 1 88 ? 0.065 25.759 -13.310 1.00 69.98 84 GLU A N 1
ATOM 664 C CA . GLU A 1 88 ? -0.838 26.514 -14.191 1.00 69.14 84 GLU A CA 1
ATOM 665 C C . GLU A 1 88 ? -2.029 27.159 -13.473 1.00 67.15 84 GLU A C 1
ATOM 666 O O . GLU A 1 88 ? -3.034 27.476 -14.107 1.00 67.85 84 GLU A O 1
ATOM 672 N N . TYR A 1 89 ? -1.912 27.369 -12.170 1.00 63.08 85 TYR A N 1
ATOM 673 C CA . TYR A 1 89 ? -2.974 28.022 -11.434 1.00 58.25 85 TYR A CA 1
ATOM 674 C C . TYR A 1 89 ? -2.962 29.486 -11.921 1.00 58.95 85 TYR A C 1
ATOM 675 O O . TYR A 1 89 ? -1.896 30.097 -12.042 1.00 60.42 85 TYR A O 1
ATOM 684 N N . PRO A 1 90 ? -4.142 30.052 -12.239 1.00 58.30 86 PRO A N 1
ATOM 685 C CA . PRO A 1 90 ? -4.262 31.440 -12.718 1.00 57.62 86 PRO A CA 1
ATOM 686 C C . PRO A 1 90 ? -3.555 32.445 -11.790 1.00 57.75 86 PRO A C 1
ATOM 687 O O . PRO A 1 90 ? -3.914 32.567 -10.617 1.00 56.19 86 PRO A O 1
ATOM 691 N N . VAL A 1 91 ? -2.573 33.171 -12.328 1.00 56.88 87 VAL A N 1
ATOM 692 C CA . VAL A 1 91 ? -1.777 34.143 -11.561 1.00 55.96 87 VAL A CA 1
ATOM 693 C C . VAL A 1 91 ? -2.545 35.259 -10.852 1.00 56.08 87 VAL A C 1
ATOM 694 O O . VAL A 1 91 ? -2.442 35.428 -9.635 1.00 55.88 87 VAL A O 1
ATOM 698 N N . ARG A 1 92 ? -3.295 36.029 -11.627 1.00 56.12 88 ARG A N 1
ATOM 699 C CA . ARG A 1 92 ? -4.079 37.133 -11.096 1.00 55.33 88 ARG A CA 1
ATOM 700 C C . ARG A 1 92 ? -4.927 36.686 -9.900 1.00 53.22 88 ARG A C 1
ATOM 701 O O . ARG A 1 92 ? -4.912 37.313 -8.840 1.00 54.17 88 ARG A O 1
ATOM 709 N N . PRO A 1 93 ? -5.688 35.597 -10.054 1.00 50.54 89 PRO A N 1
ATOM 710 C CA . PRO A 1 93 ? -6.492 35.171 -8.909 1.00 47.79 89 PRO A CA 1
ATOM 711 C C . PRO A 1 93 ? -5.601 34.900 -7.707 1.00 45.27 89 PRO A C 1
ATOM 712 O O . PRO A 1 93 ? -5.938 35.240 -6.578 1.00 45.85 89 PRO A O 1
ATOM 716 N N . ALA A 1 94 ? -4.459 34.277 -7.965 1.00 42.10 90 ALA A N 1
ATOM 717 C CA . ALA A 1 94 ? -3.527 33.938 -6.906 1.00 42.11 90 ALA A CA 1
ATOM 718 C C . ALA A 1 94 ? -3.045 35.178 -6.148 1.00 42.97 90 ALA A C 1
ATOM 719 O O . ALA A 1 94 ? -3.065 35.199 -4.919 1.00 41.76 90 ALA A O 1
ATOM 721 N N . TYR A 1 95 ? -2.622 36.205 -6.884 1.00 41.59 91 TYR A N 1
ATOM 722 C CA . TYR A 1 95 ? -2.140 37.429 -6.273 1.00 41.74 91 TYR A CA 1
ATOM 723 C C . TYR A 1 95 ? -3.240 38.129 -5.492 1.00 44.07 91 TYR A C 1
ATOM 724 O O . TYR A 1 95 ? -2.980 38.778 -4.475 1.00 45.15 91 TYR A O 1
ATOM 733 N N . THR A 1 96 ? -4.474 37.990 -5.961 1.00 43.99 92 THR A N 1
ATOM 734 C CA . THR A 1 96 ? -5.601 38.625 -5.300 1.00 43.68 92 THR A CA 1
ATOM 735 C C . THR A 1 96 ? -5.859 37.968 -3.950 1.00 43.54 92 THR A C 1
ATOM 736 O O . THR A 1 96 ? -6.252 38.640 -2.996 1.00 43.91 92 THR A O 1
ATOM 740 N N . LEU A 1 97 ? -5.636 36.655 -3.878 1.00 41.34 93 LEU A N 1
ATOM 741 C CA . LEU A 1 97 ? -5.827 35.911 -2.639 1.00 40.46 93 LEU A CA 1
ATOM 742 C C . LEU A 1 97 ? -4.742 36.293 -1.628 1.00 41.26 93 LEU A C 1
ATOM 743 O O . LEU A 1 97 ? -5.017 36.406 -0.438 1.00 43.93 93 LEU A O 1
ATOM 748 N N . LEU A 1 98 ? -3.515 36.490 -2.101 1.00 41.20 94 LEU A N 1
ATOM 749 C CA . LEU A 1 98 ? -2.435 36.884 -1.213 1.00 41.57 94 LEU A CA 1
ATOM 750 C C . LEU A 1 98 ? -2.757 38.239 -0.601 1.00 41.95 94 LEU A C 1
ATOM 751 O O . LEU A 1 98 ? -2.599 38.428 0.596 1.00 43.98 94 LEU A O 1
ATOM 756 N N . ASN A 1 99 ? -3.221 39.186 -1.405 1.00 42.27 95 ASN A N 1
ATOM 757 C CA . ASN A 1 99 ? -3.530 40.493 -0.849 1.00 42.59 95 ASN A CA 1
ATOM 758 C C . ASN A 1 99 ? -4.677 40.404 0.141 1.00 42.70 95 ASN A C 1
ATOM 759 O O . ASN A 1 99 ? -4.731 41.168 1.095 1.00 43.90 95 ASN A O 1
ATOM 764 N N . LYS A 1 100 ? -5.593 39.472 -0.087 1.00 42.18 96 LYS A N 1
ATOM 765 C CA . LYS A 1 100 ? -6.738 39.306 0.796 1.00 42.92 96 LYS A CA 1
ATOM 766 C C . LYS A 1 100 ? -6.272 38.746 2.130 1.00 42.73 96 LYS A C 1
ATOM 767 O O . LYS A 1 100 ? -6.594 39.264 3.196 1.00 41.32 96 LYS A O 1
ATOM 773 N N . ILE A 1 101 ? -5.507 37.674 2.062 1.00 41.62 97 ILE A N 1
ATOM 774 C CA . ILE A 1 101 ? -4.999 37.065 3.265 1.00 42.52 97 ILE A CA 1
ATOM 775 C C . ILE A 1 101 ? -4.139 38.034 4.068 1.00 42.67 97 ILE A C 1
ATOM 776 O O . ILE A 1 101 ? -4.309 38.148 5.283 1.00 43.28 97 ILE A O 1
ATOM 781 N N . LEU A 1 102 ? -3.235 38.745 3.394 1.00 41.25 98 LEU A N 1
ATOM 782 C CA . LEU A 1 102 ? -2.357 39.701 4.075 1.00 40.43 98 LEU A CA 1
ATOM 783 C C . LEU A 1 102 ? -3.114 40.898 4.673 1.00 40.65 98 LEU A C 1
ATOM 784 O O . LEU A 1 102 ? -2.827 41.307 5.795 1.00 39.64 98 LEU A O 1
ATOM 789 N N . ASP A 1 103 ? -4.078 41.456 3.946 1.00 40.15 99 ASP A N 1
ATOM 790 C CA . ASP A 1 103 ? -4.827 42.587 4.477 1.00 42.65 99 ASP A CA 1
ATOM 791 C C . ASP A 1 103 ? -5.560 42.182 5.749 1.00 44.55 99 ASP A C 1
ATOM 792 O O . ASP A 1 103 ? -5.582 42.925 6.723 1.00 45.00 99 ASP A O 1
ATOM 797 N N . GLU A 1 104 ? -6.163 40.997 5.724 1.00 43.67 100 GLU A N 1
ATOM 798 C CA . GLU A 1 104 ? -6.922 40.496 6.859 1.00 45.91 100 GLU A CA 1
ATOM 799 C C . GLU A 1 104 ? -6.048 40.103 8.036 1.00 45.86 100 GLU A C 1
ATOM 800 O O . GLU A 1 104 ? -6.413 40.307 9.196 1.00 45.17 100 GLU A O 1
ATOM 806 N N . TYR A 1 105 ? -4.892 39.528 7.748 1.00 44.03 101 TYR A N 1
ATOM 807 C CA . TYR A 1 105 ? -4.020 39.126 8.827 1.00 44.65 101 TYR A CA 1
ATOM 808 C C . TYR A 1 105 ? -3.473 40.342 9.572 1.00 44.01 101 TYR A C 1
ATOM 809 O O . TYR A 1 105 ? -3.400 40.340 10.799 1.00 44.71 101 TYR A O 1
ATOM 818 N N . LEU A 1 106 ? -3.099 41.377 8.823 1.00 43.22 102 LEU A N 1
ATOM 819 C CA . LEU A 1 106 ? -2.555 42.600 9.399 1.00 41.20 102 LEU A CA 1
ATOM 820 C C . LEU A 1 106 ? -3.583 43.339 10.234 1.00 39.85 102 LEU A C 1
ATOM 821 O O . LEU A 1 106 ? -3.242 44.136 11.106 1.00 41.70 102 LEU A O 1
ATOM 826 N N . VAL A 1 107 ?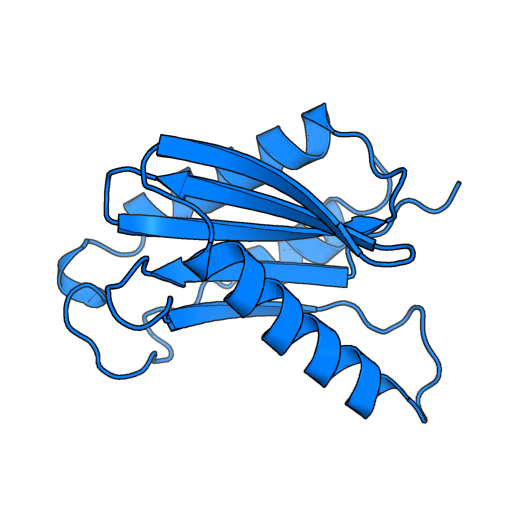 -4.851 43.090 9.963 1.00 38.78 103 VAL A N 1
ATOM 827 C CA . VAL A 1 107 ? -5.885 43.731 10.747 1.00 38.38 103 VAL A CA 1
ATOM 828 C C . VAL A 1 107 ? -6.085 42.930 12.022 1.00 39.34 103 VAL A C 1
ATOM 829 O O . VAL A 1 107 ? -6.091 43.485 13.116 1.00 40.69 103 VAL A O 1
ATOM 833 N N . ALA A 1 108 ? -6.221 41.617 11.873 1.00 39.00 104 ALA A N 1
ATOM 834 C CA . ALA A 1 108 ? -6.465 40.737 13.004 1.00 39.21 104 ALA A CA 1
ATOM 835 C C . ALA A 1 108 ? -5.343 40.616 14.039 1.00 40.17 104 ALA A C 1
ATOM 836 O O . ALA A 1 108 ? -5.625 40.526 15.231 1.00 42.22 104 ALA A O 1
ATOM 838 N N . HIS A 1 109 ? -4.084 40.626 13.604 1.00 41.23 105 HIS A N 1
ATOM 839 C CA . HIS A 1 109 ? -2.950 40.489 14.534 1.00 40.61 105 HIS A CA 1
ATOM 840 C C . HIS A 1 109 ? -1.991 41.680 14.505 1.00 40.35 105 HIS A C 1
ATOM 841 O O . HIS A 1 109 ? -1.094 41.732 13.667 1.00 41.59 105 HIS A O 1
ATOM 848 N N . PRO A 1 110 ? -2.179 42.660 15.413 1.00 40.18 106 PRO A N 1
ATOM 849 C CA . PRO A 1 110 ? -1.303 43.835 15.458 1.00 40.41 106 PRO A CA 1
ATOM 850 C C . PRO A 1 110 ? 0.143 43.375 15.492 1.00 42.62 106 PRO A C 1
ATOM 851 O O . PRO A 1 110 ? 0.428 42.247 15.888 1.00 42.50 106 PRO A O 1
ATOM 855 N N . LYS A 1 111 ? 1.059 44.244 15.087 1.00 44.76 107 LYS A N 1
ATOM 856 C CA . LYS A 1 111 ? 2.469 43.883 15.057 1.00 46.80 107 LYS A CA 1
ATOM 857 C C . LYS A 1 111 ? 3.060 43.350 16.358 1.00 47.13 107 LYS A C 1
ATOM 858 O O . LYS A 1 111 ? 3.854 42.414 16.335 1.00 48.24 107 LYS A O 1
ATOM 864 N N . GLU A 1 112 ? 2.678 43.922 17.490 1.00 47.07 108 GLU A N 1
ATOM 865 C CA . GLU A 1 112 ? 3.244 43.471 18.749 1.00 48.91 108 GLU A CA 1
ATOM 866 C C . GLU A 1 112 ? 2.915 42.033 19.097 1.00 47.36 108 GLU A C 1
ATOM 867 O O . GLU A 1 112 ? 3.522 41.459 19.994 1.00 48.30 108 GLU A O 1
ATOM 873 N N . GLU A 1 113 ? 1.973 41.437 18.383 1.00 46.07 109 GLU A N 1
ATOM 874 C CA . GLU A 1 113 ? 1.592 40.065 18.669 1.00 44.92 109 GLU A CA 1
ATOM 875 C C . GLU A 1 113 ? 2.563 39.027 18.136 1.00 44.79 109 GLU A C 1
ATOM 876 O O . GLU A 1 113 ? 2.663 37.934 18.680 1.00 45.48 109 GLU A O 1
ATOM 882 N N . TRP A 1 114 ? 3.293 39.370 17.085 1.00 43.14 110 TRP A N 1
ATOM 883 C CA . TRP A 1 114 ? 4.208 38.416 16.475 1.00 44.97 110 TRP A CA 1
ATOM 884 C C . TRP A 1 114 ? 5.581 38.969 16.126 1.00 46.27 110 TRP A C 1
ATOM 885 O O . TRP A 1 114 ? 6.451 38.223 15.692 1.00 46.53 110 TRP A O 1
ATOM 896 N N . ALA A 1 115 ? 5.775 40.269 16.300 1.00 47.89 111 ALA A N 1
ATOM 897 C CA . ALA A 1 115 ? 7.052 40.888 15.965 1.00 52.06 111 ALA A CA 1
ATOM 898 C C . ALA A 1 115 ? 8.228 40.248 16.682 1.00 54.99 111 ALA A C 1
ATOM 899 O O . ALA A 1 115 ? 9.292 40.013 16.100 1.00 55.79 111 ALA A O 1
ATOM 901 N N . ASP A 1 116 ? 8.041 39.972 17.961 1.00 57.97 112 ASP A N 1
ATOM 902 C CA . ASP A 1 116 ? 9.113 39.392 18.732 1.00 59.73 112 ASP A CA 1
ATOM 903 C C . ASP A 1 116 ? 8.699 38.068 19.348 1.00 60.17 112 ASP A C 1
ATOM 904 O O . ASP A 1 116 ? 8.546 37.959 20.559 1.00 63.78 112 ASP A O 1
ATOM 909 N N . VAL A 1 117 ? 8.477 37.064 18.515 1.00 57.90 113 VAL A N 1
ATOM 910 C CA . VAL A 1 117 ? 8.138 35.766 19.050 1.00 57.57 113 VAL A CA 1
ATOM 911 C C . VAL A 1 117 ? 9.115 34.808 18.457 1.00 59.57 113 VAL A C 1
ATOM 912 O O . VAL A 1 117 ? 9.465 34.896 17.283 1.00 60.23 113 VAL A O 1
ATOM 916 N N . THR A 1 118 ? 9.579 33.904 19.295 1.00 61.45 114 THR A N 1
ATOM 917 C CA . THR A 1 118 ? 10.536 32.912 18.877 1.00 61.85 114 THR A CA 1
ATOM 918 C C . THR A 1 118 ? 9.802 31.791 18.144 1.00 61.61 114 THR A C 1
ATOM 919 O O . THR A 1 118 ? 10.372 31.102 17.298 1.00 60.98 114 THR A O 1
ATOM 923 N N . GLU A 1 119 ? 8.524 31.634 18.465 1.00 60.24 115 GLU A N 1
ATOM 924 C CA . GLU A 1 119 ? 7.706 30.612 17.846 1.00 59.46 115 GLU A CA 1
ATOM 925 C C . GLU A 1 119 ? 6.287 31.148 17.772 1.00 58.41 115 GLU A C 1
ATOM 926 O O . GLU A 1 119 ? 5.982 32.184 18.362 1.00 58.29 115 GLU A O 1
ATOM 9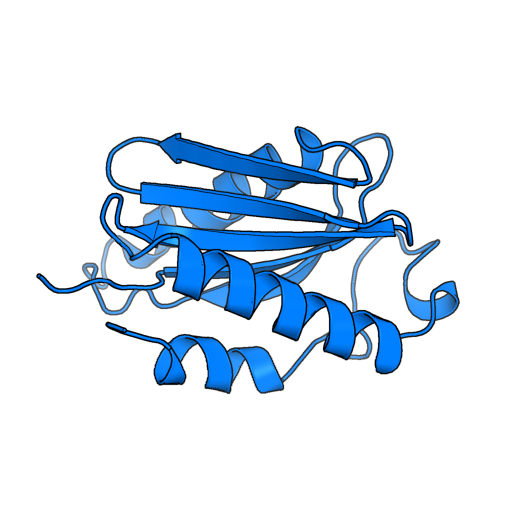32 N N . THR A 1 120 ? 5.424 30.457 17.039 1.00 56.59 116 THR A N 1
ATOM 933 C CA . THR A 1 120 ? 4.045 30.903 16.903 1.00 56.13 116 THR A CA 1
ATOM 934 C C . THR A 1 120 ? 3.144 30.298 17.990 1.00 57.13 116 THR A C 1
ATOM 935 O O . THR A 1 120 ? 3.589 29.474 18.787 1.00 56.33 116 THR A O 1
ATOM 939 N N . ASN A 1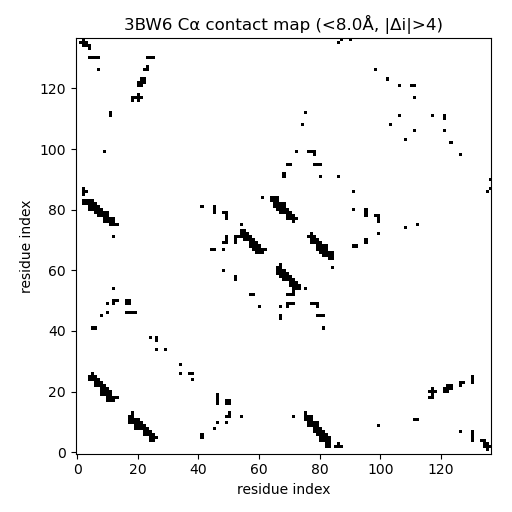 121 ? 1.884 30.725 18.027 1.00 57.40 117 ASN A N 1
ATOM 940 C CA . ASN A 1 121 ? 0.923 30.216 19.002 1.00 57.58 117 ASN A CA 1
ATOM 941 C C . ASN A 1 121 ? -0.477 30.239 18.395 1.00 58.66 117 ASN A C 1
ATOM 942 O O . ASN A 1 121 ? -0.657 30.677 17.258 1.00 59.02 117 ASN A O 1
ATOM 947 N N . ASP A 1 122 ? -1.464 29.758 19.146 1.00 59.26 118 ASP A N 1
ATOM 948 C CA . ASP A 1 122 ? -2.842 29.716 18.659 1.00 59.86 118 ASP A CA 1
ATOM 949 C C . ASP A 1 122 ? -3.445 31.078 18.369 1.00 56.93 118 ASP A C 1
ATOM 950 O O . ASP A 1 122 ? -4.277 31.212 17.479 1.00 55.99 118 ASP A O 1
ATOM 955 N N . ALA A 1 123 ? -3.037 32.080 19.137 1.00 54.64 119 ALA A N 1
ATOM 956 C CA . ALA A 1 123 ? -3.561 33.424 18.967 1.00 52.88 119 ALA A CA 1
ATOM 957 C C . ALA A 1 123 ? -3.037 34.090 17.701 1.00 51.59 119 ALA A C 1
ATOM 958 O O . ALA A 1 123 ? -3.489 35.176 17.338 1.00 49.32 119 ALA A O 1
ATOM 960 N N . LEU A 1 124 ? -2.080 33.439 17.041 1.00 52.00 120 LEU A N 1
ATOM 961 C CA . LEU A 1 124 ? -1.493 33.963 15.808 1.00 51.83 120 LEU A CA 1
ATOM 962 C C . LEU A 1 124 ? -1.944 33.132 14.617 1.00 52.87 120 LEU A C 1
ATOM 963 O O . LEU A 1 124 ? -1.387 33.240 13.527 1.00 53.74 120 LEU A O 1
ATOM 968 N N . LYS A 1 125 ? -2.958 32.305 14.829 1.00 54.14 121 LYS A N 1
ATOM 969 C CA . LYS A 1 125 ? -3.474 31.474 13.757 1.00 56.09 121 LYS A CA 1
ATOM 970 C C . LYS A 1 125 ? -4.609 32.198 13.037 1.00 55.82 121 LYS A C 1
ATOM 971 O O . LYS A 1 125 ? -5.298 33.025 13.629 1.00 55.20 121 LYS A O 1
ATOM 977 N N . MET A 1 126 ? -4.789 31.888 11.756 1.00 55.47 122 MET A N 1
ATOM 978 C CA . MET A 1 126 ? -5.845 32.493 10.953 1.00 55.17 122 MET A CA 1
ATOM 979 C C . MET A 1 126 ? -6.793 31.380 10.483 1.00 56.28 122 MET A C 1
ATOM 980 O O . MET A 1 126 ? -6.481 30.632 9.557 1.00 56.07 122 MET A O 1
ATOM 985 N N . LYS A 1 127 ? -7.952 31.289 11.126 1.00 57.37 123 LYS A N 1
ATOM 986 C CA . LYS A 1 127 ? -8.945 30.262 10.829 1.00 58.99 123 LYS A CA 1
ATOM 987 C C . LYS A 1 127 ? -9.533 30.333 9.418 1.00 58.57 123 LYS A C 1
ATOM 988 O O . LYS A 1 127 ? -9.820 29.302 8.816 1.00 58.51 123 LYS A O 1
ATOM 994 N N . GLN A 1 128 ? -9.713 31.545 8.899 1.00 59.46 124 GLN A N 1
ATOM 995 C CA . GLN A 1 128 ? -10.259 31.745 7.554 1.00 60.01 124 GLN A CA 1
ATOM 996 C C . GLN A 1 128 ? -9.507 30.954 6.492 1.00 59.57 124 GLN A C 1
ATOM 997 O O . GLN A 1 128 ? -10.049 30.659 5.430 1.00 59.44 124 GLN A O 1
ATOM 1003 N N . LEU A 1 129 ? -8.250 30.632 6.771 1.00 59.56 125 LEU A N 1
ATOM 1004 C CA . LEU A 1 129 ? -7.439 29.891 5.824 1.00 58.72 125 LEU A CA 1
ATOM 1005 C C . LEU A 1 129 ? -8.100 28.571 5.489 1.00 58.93 125 LEU A C 1
ATOM 1006 O O . LEU A 1 129 ? -8.209 28.201 4.324 1.00 58.43 125 LEU A O 1
ATOM 1011 N N . ASP A 1 130 ? -8.542 27.865 6.522 1.00 59.54 126 ASP A N 1
ATOM 1012 C CA . ASP A 1 130 ? -9.194 26.569 6.362 1.00 60.77 126 ASP A CA 1
ATOM 1013 C C . ASP A 1 130 ? -10.235 26.667 5.280 1.00 60.46 126 ASP A C 1
ATOM 1014 O O . ASP A 1 130 ? -10.416 25.755 4.477 1.00 61.14 126 ASP A O 1
ATOM 1019 N N . THR A 1 131 ? -10.917 27.800 5.281 1.00 59.60 127 THR A N 1
ATOM 1020 C CA . THR A 1 131 ? -11.972 28.076 4.329 1.00 58.09 127 THR A CA 1
ATOM 1021 C C . THR A 1 131 ? -11.433 28.540 2.990 1.00 58.14 127 THR A C 1
ATOM 1022 O O . THR A 1 131 ? -11.864 28.071 1.938 1.00 60.36 127 THR A O 1
ATOM 1026 N N . TYR A 1 132 ? -10.494 29.472 3.026 1.00 56.75 128 TYR A N 1
ATOM 1027 C CA . TYR A 1 132 ? -9.924 29.990 1.796 1.00 56.44 128 TYR A CA 1
ATOM 1028 C C . TYR A 1 132 ? -9.263 28.940 0.928 1.00 55.87 128 TYR A C 1
ATOM 1029 O O . TYR A 1 132 ? -9.326 29.034 -0.290 1.00 55.43 128 TYR A O 1
ATOM 1038 N N . ILE A 1 133 ? -8.638 27.936 1.536 1.00 56.55 129 ILE A N 1
ATOM 1039 C CA . ILE A 1 133 ? -7.948 26.926 0.738 1.00 59.24 129 ILE A CA 1
ATOM 1040 C C . ILE A 1 133 ? -8.892 26.035 -0.072 1.00 61.03 129 ILE A C 1
ATOM 1041 O O . ILE A 1 133 ? -8.567 25.595 -1.183 1.00 60.42 129 ILE A O 1
ATOM 1046 N N . SER A 1 134 ? -10.069 25.789 0.488 1.00 63.43 130 SER A N 1
ATOM 1047 C CA . SER A 1 134 ? -11.087 24.977 -0.170 1.00 65.00 130 SER A CA 1
ATOM 1048 C C . SER A 1 134 ? -11.842 25.855 -1.170 1.00 65.26 130 SER A C 1
ATOM 1049 O O . SER A 1 134 ? -11.974 25.510 -2.347 1.00 64.67 130 SER A O 1
ATOM 1052 N N . LYS A 1 135 ? -12.312 27.006 -0.693 1.00 64.77 131 LYS A N 1
ATOM 1053 C CA . LYS A 1 135 ? -13.066 27.927 -1.531 1.00 64.60 131 LYS A CA 1
ATOM 1054 C C . LYS A 1 135 ? -12.395 28.265 -2.853 1.00 65.09 131 LYS A C 1
ATOM 1055 O O . LYS A 1 135 ? -12.958 28.023 -3.923 1.00 66.54 131 LYS A O 1
ATOM 1061 N N . TYR A 1 136 ? -11.188 28.812 -2.789 1.00 64.49 132 TYR A N 1
ATOM 1062 C CA . TYR A 1 136 ? -10.503 29.235 -4.003 1.00 64.77 132 TYR A CA 1
ATOM 1063 C C . TYR A 1 136 ? -9.814 28.163 -4.870 1.00 65.39 132 TYR A C 1
ATOM 1064 O O . TYR A 1 136 ? -8.853 28.438 -5.588 1.00 63.43 132 TYR A O 1
ATOM 1073 N N . GLN A 1 137 ? -10.345 26.946 -4.826 1.00 68.32 133 GLN A N 1
ATOM 1074 C CA . GLN A 1 137 ? -9.822 25.846 -5.625 1.00 71.09 133 GLN A CA 1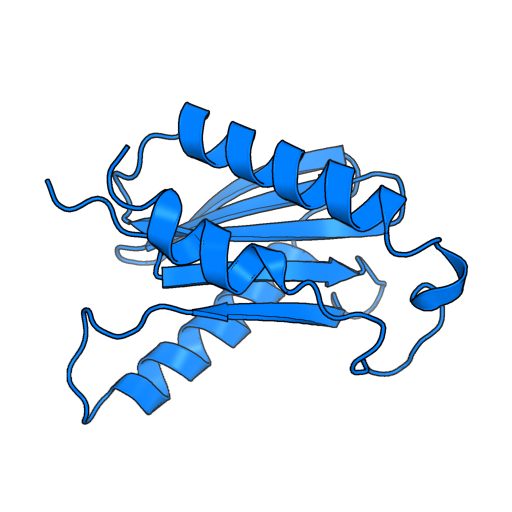
ATOM 1075 C C . GLN A 1 137 ? -10.408 25.965 -7.037 1.00 74.12 133 GLN A C 1
ATOM 1076 O O . GLN A 1 137 ? -11.608 26.190 -7.192 1.00 73.76 133 GLN A O 1
ATOM 1082 N N . ASP A 1 138 ? -9.564 25.839 -8.059 1.00 76.98 134 ASP A N 1
ATOM 1083 C CA . ASP A 1 138 ? -10.027 25.936 -9.445 1.00 80.78 134 ASP A CA 1
ATOM 1084 C C . ASP A 1 138 ? -10.815 27.217 -9.729 1.00 82.45 134 ASP A C 1
ATOM 1085 O O . ASP A 1 138 ? -12.041 27.220 -9.697 1.00 83.35 134 ASP A O 1
ATOM 1090 N N . PRO A 1 139 ? -10.116 28.319 -10.027 1.00 83.96 135 PRO A N 1
ATOM 1091 C CA . PRO A 1 139 ? -10.741 29.615 -10.319 1.00 85.22 135 PRO A CA 1
ATOM 1092 C C . PRO A 1 139 ? -11.402 29.714 -11.698 1.00 85.94 135 PRO A C 1
ATOM 1093 O O . PRO A 1 139 ? -12.533 30.201 -11.819 1.00 86.43 135 PRO A O 1
#

Organism: Saccharomyces cerevisiae (strain ATCC 204508 / S288c) (NCBI:txid559292)

CATH classification: 3.30.450.50

InterPro domains:
  IPR001388 Synaptobrevin-like [PR00219] (145-164)
  IPR001388 Synaptobrevin-like [PR00219] (165-184)
  IPR001388 Synaptobrevin-like [PS00417] (158-177)
  IPR010908 Longin domain [PF13774] (44-115)
  IPR010908 Longin domain [PS50859] (7-129)
  IPR010908 Longin domain [SM01270] (43-128)
  IPR010908 Longin domain [cd14824] (4-132)
  IPR011012 Longin-like domain superfamily [SSF64356] (1-139)
  IPR042855 v-SNARE, coiled-coil homology domain [PF00957] (141-193)
  IPR042855 v-SNARE, coiled-coil homology domain [PS50892] (140-200)
  IPR045848 YKT6, SNARE motif [cd15867] (138-197)

Sequence (137 aa):
MAMRIYYIGVFRSGGEKALELSEVKDLSQFGFFERSSVGQFMTFFAETVASRTGAGQRQSIEEGNYIGHVYARSEGICGVLITDKEYPVRPAYTLLNKILDEYLVAHPKEEWADVTETNDALKMKQLDTYISKYQDP

GO terms:
  GO:0005484 SNAP receptor activity (F, IDA)
  GO:0033106 cis-Golgi network membrane (C, IDA)
  GO:0000324 fungal-type vacuole (C, IDA)
  GO:0000329 fungal-type vacuole membrane (C, IDA)
  GO:0000421 autophagosome membrane (C, IDA)
  GO:0005768 endosome (C, IDA)
  GO:0005789 endoplasmic reticulum membrane (C, IDA)
  GO:0005794 Golgi apparatus (C, IDA)
  GO:0016020 membrane (C, IDA)
  GO:0016409 palmitoyltransferase activity (F, IDA)
  GO:0031201 SNARE complex (C, IDA)
  GO:0061909 autophagosome-lysosome fusion (P, IDA)
  GO:0006906 vesicle fusion (P, IDA)
  GO:0005739 mitochondrion (C, HDA)
  GO:0042144 vacuole fusion, non-autophagic (P, IMP)
  GO:0005829 cytosol (C, HDA)
  GO:0006888 endoplasmic reticulum to Golgi vesicle-mediated transport (P, IMP)
  GO:0006891 intra-Golgi vesicle-mediated transport (P, IMP)
  GO:0005515 protein binding (F, IPI)
  GO:0006886 intracellular protein transport (P, IDA)

Radius of gyration: 13.93 Å; Cα contacts (8 Å, |Δi|>4): 243; chains: 1; bounding box: 31×39×35 Å

Secondary structure (DSSP, 8-state):
----EEEEEEEE--SSS-EEEEEEE--TTS-TTTTTHHHHHHHHHHHHHHHHPPTTEEEEEEETTEEEEEEE-TTSEEEEEEEETTS-HHHHHHHHHHHHHHHHHHS-GGGTTT-SS--GGG--THHHHHHHHTS--

Nearest PDB structures (foldseek):
  3bw6-assembly1_A  TM=1.007E+00  e=1.359E-27  Saccharomyces cerevisiae
  1iou-assembly1_A  TM=9.030E-01  e=7.283E-17  Saccharomyces cerevisiae
  3kyq-assembly1_A  TM=9.562E-01  e=7.025E-13  Rattus norvegicus
  6j74-assembly1_C  TM=9.475E-01  e=1.249E-11  Homo sapiens
  6ulg-assembly1_F  TM=5.575E-01  e=3.034E-03  Homo sapiens

Solvent-accessible surface area: 7243 Å² total; per-residue (Å²): 205,56,27,74,0,14,0,1,0,0,1,39,41,41,79,166,112,6,37,49,6,6,62,16,71,30,27,79,101,35,13,170,165,71,86,89,71,22,5,129,74,0,54,136,12,0,33,45,0,1,52,137,8,36,80,50,72,102,41,43,23,113,75,68,115,41,16,0,0,0,45,0,46,88,78,14,0,0,0,1,0,0,0,23,98,109,7,50,79,138,50,0,35,74,5,2,48,67,1,0,67,62,0,38,123,65,17,72,117,152,83,2,32,141,33,137,126,55,72,133,74,1,92,8,151,94,0,68,75,14,10,75,118,68,20,66,94

B-factor: mean 56.63, std 14.46, range [31.93, 97.59]